Protein AF-A0A948C601-F1 (afdb_monomer_lite)

Secondary structure (DSSP, 8-state):
-EEEEEES-SS-EEEE-TTS-EEEEEEGGGTT-HHHHHHHHHHHHHHHHHHHHS-----B-SSEEEETTEEEEGGG---TTTHHHHHHHHHHHHHHHHHHHHHHHTT---S-----PPPP--

pLDDT: mean 86.9, std 7.98, range [45.19, 96.19]

Radius of gyration: 23.33 Å; chains: 1; bounding box: 53×30×59 Å

Structure (mmCIF, N/CA/C/O backbone):
data_AF-A0A948C601-F1
#
_entry.id   AF-A0A948C601-F1
#
loop_
_atom_site.group_PDB
_atom_site.id
_atom_site.type_symbol
_atom_site.label_atom_id
_atom_site.label_alt_id
_atom_site.label_comp_id
_atom_site.label_asym_id
_atom_site.label_entity_id
_atom_site.label_seq_id
_atom_site.pdbx_PDB_ins_code
_atom_site.Cartn_x
_atom_site.Cartn_y
_atom_site.Cartn_z
_atom_site.occupancy
_atom_site.B_iso_or_equiv
_atom_site.auth_seq_id
_atom_site.auth_comp_id
_atom_site.auth_asym_id
_atom_site.auth_atom_id
_atom_site.pdbx_PDB_model_num
ATOM 1 N N . MET A 1 1 ? 13.701 -12.103 -18.796 1.00 65.06 1 MET A N 1
ATOM 2 C CA . MET A 1 1 ? 13.614 -11.521 -20.155 1.00 65.06 1 MET A CA 1
ATOM 3 C C . MET A 1 1 ? 13.286 -10.041 -20.045 1.00 65.06 1 MET A C 1
ATOM 5 O O . MET A 1 1 ? 12.396 -9.692 -19.275 1.00 65.06 1 MET A O 1
ATOM 9 N N . HIS A 1 2 ? 14.009 -9.188 -20.768 1.00 72.81 2 HIS A N 1
ATOM 10 C CA . HIS A 1 2 ? 13.750 -7.750 -20.845 1.00 72.81 2 HIS A CA 1
ATOM 11 C C . HIS A 1 2 ? 13.444 -7.359 -22.294 1.00 72.81 2 HIS A C 1
ATOM 13 O O . HIS A 1 2 ? 14.001 -7.933 -23.226 1.00 72.81 2 HIS A O 1
ATOM 19 N N . THR A 1 3 ? 12.544 -6.400 -22.491 1.00 87.69 3 THR A N 1
ATOM 20 C CA . THR A 1 3 ? 12.161 -5.905 -23.819 1.00 87.69 3 THR A CA 1
ATOM 21 C C . THR A 1 3 ? 12.673 -4.483 -23.987 1.00 87.69 3 THR A C 1
ATOM 23 O O . THR A 1 3 ? 12.362 -3.617 -23.169 1.00 87.69 3 THR A O 1
ATOM 26 N N . ILE A 1 4 ? 13.448 -4.233 -25.043 1.00 87.94 4 ILE A N 1
ATOM 27 C CA . ILE A 1 4 ? 13.972 -2.901 -25.366 1.00 87.94 4 ILE A CA 1
ATOM 28 C C . ILE A 1 4 ? 13.135 -2.304 -26.495 1.00 87.94 4 ILE A C 1
ATOM 30 O O . ILE A 1 4 ? 13.000 -2.904 -27.559 1.00 87.94 4 ILE A O 1
ATOM 34 N N . ILE A 1 5 ? 12.592 -1.107 -26.275 1.00 92.00 5 ILE A N 1
ATOM 35 C CA . ILE A 1 5 ? 11.865 -0.343 -27.291 1.00 92.00 5 ILE A CA 1
ATOM 36 C C . ILE A 1 5 ? 12.556 0.999 -27.499 1.00 92.00 5 ILE A C 1
ATOM 38 O O . ILE A 1 5 ? 12.858 1.721 -26.547 1.00 92.00 5 ILE A O 1
ATOM 42 N N . TYR A 1 6 ? 12.742 1.367 -28.761 1.00 89.69 6 TYR A N 1
ATOM 43 C CA . TYR A 1 6 ? 13.242 2.682 -29.137 1.00 89.69 6 TYR A CA 1
ATOM 44 C C . TYR A 1 6 ? 12.073 3.624 -29.415 1.00 89.69 6 TYR A C 1
ATOM 46 O O . TYR A 1 6 ? 11.194 3.309 -30.216 1.00 89.69 6 TYR A O 1
ATOM 54 N N . LYS A 1 7 ? 12.047 4.786 -28.758 1.00 90.31 7 LYS A N 1
ATOM 55 C CA . LYS A 1 7 ? 10.988 5.791 -28.945 1.00 90.31 7 LYS A CA 1
ATOM 56 C C . LYS A 1 7 ? 11.566 7.191 -29.122 1.00 90.31 7 LYS A C 1
ATOM 58 O O . LYS A 1 7 ? 12.675 7.490 -28.679 1.00 90.31 7 LYS A O 1
ATOM 63 N N . ARG A 1 8 ? 10.801 8.078 -29.766 1.00 89.81 8 ARG A N 1
ATOM 64 C CA . ARG A 1 8 ? 11.103 9.519 -29.841 1.00 89.81 8 ARG A CA 1
ATOM 65 C C . ARG A 1 8 ? 10.795 10.188 -28.493 1.00 89.81 8 ARG A C 1
ATOM 67 O O . ARG A 1 8 ? 9.839 10.941 -28.376 1.00 89.81 8 ARG A O 1
ATOM 74 N N . THR A 1 9 ? 11.575 9.871 -27.462 1.00 87.69 9 THR A N 1
ATOM 75 C CA . THR A 1 9 ? 11.467 10.461 -26.117 1.00 87.69 9 THR A CA 1
ATOM 76 C C . THR A 1 9 ? 12.754 11.187 -25.747 1.00 87.69 9 THR A C 1
ATOM 78 O O . THR A 1 9 ? 13.818 10.898 -26.290 1.00 87.69 9 THR A O 1
ATOM 81 N N . ARG A 1 10 ? 12.669 12.147 -24.818 1.00 87.31 10 ARG A N 1
ATOM 82 C CA . ARG A 1 10 ? 13.844 12.883 -24.322 1.00 87.31 10 ARG A CA 1
ATOM 83 C C . ARG A 1 10 ? 14.684 12.061 -23.341 1.00 87.31 10 ARG A C 1
ATOM 85 O O . ARG A 1 10 ? 15.897 12.219 -23.300 1.00 87.31 10 ARG A O 1
ATOM 92 N N . HIS A 1 11 ? 14.040 11.181 -22.578 1.00 90.31 11 HIS A N 1
ATOM 93 C CA . HIS A 1 11 ? 14.671 10.385 -21.527 1.00 90.31 11 HIS A CA 1
ATOM 94 C C . HIS A 1 11 ? 14.428 8.894 -21.751 1.00 90.31 11 HIS A C 1
ATOM 96 O O . HIS A 1 11 ? 13.385 8.497 -22.286 1.00 90.31 11 HIS A O 1
ATOM 102 N N . GLY A 1 12 ? 15.406 8.085 -21.342 1.00 90.06 12 GLY A N 1
ATOM 103 C CA . GLY A 1 12 ? 15.255 6.641 -21.220 1.00 90.06 12 GLY A CA 1
ATOM 104 C C . GLY A 1 12 ? 14.784 6.262 -19.825 1.00 90.06 12 GLY A C 1
ATOM 105 O O . GLY A 1 12 ? 15.088 6.951 -18.853 1.00 90.06 12 GLY A O 1
ATOM 106 N N . TYR A 1 13 ? 14.020 5.183 -19.732 1.00 92.31 13 TYR A N 1
ATOM 107 C CA . TYR A 1 13 ? 13.509 4.689 -18.459 1.00 92.31 13 TYR A CA 1
ATOM 108 C C . TYR A 1 13 ? 13.265 3.184 -18.518 1.00 92.31 13 TYR A C 1
ATOM 110 O O . TYR A 1 13 ? 13.036 2.613 -19.586 1.00 92.31 13 TYR A O 1
ATOM 118 N N . ALA A 1 14 ? 13.287 2.559 -17.346 1.00 92.06 14 ALA A N 1
ATOM 119 C CA . ALA A 1 14 ? 12.923 1.167 -17.152 1.00 92.06 14 ALA A CA 1
ATOM 120 C C . ALA A 1 14 ? 11.662 1.094 -16.285 1.00 92.06 14 ALA A C 1
ATOM 122 O O . ALA A 1 14 ? 11.534 1.829 -15.305 1.00 92.06 14 ALA A O 1
ATOM 123 N N . ARG A 1 15 ? 10.723 0.218 -16.642 1.00 90.31 15 ARG A N 1
ATOM 124 C CA . ARG A 1 15 ? 9.522 -0.054 -15.844 1.00 90.31 15 ARG A CA 1
ATOM 125 C C . ARG A 1 15 ? 9.163 -1.530 -15.899 1.00 90.31 15 ARG A C 1
ATOM 127 O O . ARG A 1 15 ? 9.505 -2.215 -16.856 1.00 90.31 15 ARG A O 1
ATOM 134 N N . ILE A 1 16 ? 8.421 -1.990 -14.903 1.00 87.31 16 ILE A N 1
ATOM 135 C CA . ILE A 1 16 ? 7.898 -3.355 -14.863 1.00 87.31 16 ILE A CA 1
ATOM 136 C C . ILE A 1 16 ? 6.462 -3.330 -15.382 1.00 87.31 16 ILE A C 1
ATOM 138 O O . ILE A 1 16 ? 5.656 -2.503 -14.951 1.00 87.31 16 ILE A O 1
ATOM 142 N N . GLN A 1 17 ? 6.172 -4.178 -16.362 1.00 85.81 17 GLN A N 1
ATOM 143 C CA . GLN A 1 17 ? 4.838 -4.346 -16.928 1.00 85.81 17 GLN A CA 1
ATOM 144 C C . GLN A 1 17 ? 3.925 -5.120 -15.968 1.00 85.81 17 GLN A C 1
ATOM 146 O O . GLN A 1 17 ? 4.366 -5.696 -14.975 1.00 85.81 17 GLN A O 1
ATOM 151 N N . THR A 1 18 ? 2.623 -5.109 -16.245 1.00 76.75 18 THR A N 1
ATOM 152 C CA . THR A 1 18 ? 1.618 -5.808 -15.430 1.00 76.75 18 THR A CA 1
ATOM 153 C C . THR A 1 18 ? 1.848 -7.319 -15.373 1.00 76.75 18 THR A C 1
ATOM 155 O O . THR A 1 18 ? 1.559 -7.922 -14.343 1.00 76.75 18 THR A O 1
ATOM 158 N N . ASP A 1 19 ? 2.435 -7.899 -16.423 1.00 79.19 19 ASP A N 1
ATOM 159 C CA . ASP A 1 19 ? 2.848 -9.306 -16.519 1.00 79.19 19 ASP A CA 1
ATOM 160 C C . ASP A 1 19 ? 4.195 -9.607 -15.826 1.00 79.19 19 ASP A C 1
ATOM 162 O O . ASP A 1 19 ? 4.709 -10.720 -15.919 1.00 79.19 19 ASP A O 1
ATOM 166 N N . GLY A 1 20 ? 4.787 -8.621 -15.143 1.00 78.00 20 GLY A N 1
ATOM 167 C CA . GLY A 1 20 ? 6.045 -8.762 -14.409 1.00 78.00 20 GLY A CA 1
ATOM 168 C C . GLY A 1 20 ? 7.308 -8.641 -15.266 1.00 78.00 20 GLY A C 1
ATOM 169 O O . GLY A 1 20 ? 8.410 -8.746 -14.726 1.00 78.00 20 GLY A O 1
ATOM 170 N N . LYS A 1 21 ? 7.197 -8.389 -16.579 1.00 86.19 21 LYS A N 1
ATOM 171 C CA . LYS A 1 21 ? 8.370 -8.254 -17.457 1.00 86.19 21 LYS A CA 1
ATOM 172 C C . LYS A 1 21 ? 8.983 -6.860 -17.397 1.00 86.19 21 LYS A C 1
ATOM 174 O O . LYS A 1 21 ? 8.300 -5.849 -17.228 1.00 86.19 21 LYS A O 1
ATOM 179 N N . LEU A 1 22 ? 10.304 -6.801 -17.563 1.00 90.38 22 LEU A N 1
ATOM 180 C CA . LEU A 1 22 ? 11.051 -5.549 -17.597 1.00 90.38 22 LEU A CA 1
ATOM 181 C C . LEU A 1 22 ? 10.974 -4.918 -18.993 1.00 90.38 22 LEU A C 1
ATOM 183 O O . LEU A 1 22 ? 11.444 -5.500 -19.971 1.00 90.38 22 LEU A O 1
ATOM 187 N N . LEU A 1 23 ? 10.440 -3.701 -19.069 1.00 92.38 23 LEU A N 1
ATOM 188 C CA . LEU A 1 23 ? 10.423 -2.883 -20.275 1.00 92.38 23 LEU A CA 1
ATOM 189 C C . LEU A 1 23 ? 11.432 -1.742 -20.153 1.00 92.38 23 LEU A C 1
ATOM 191 O O . LEU A 1 23 ? 11.327 -0.904 -19.255 1.00 92.38 23 LEU A O 1
ATOM 195 N N . ILE A 1 24 ? 12.350 -1.668 -21.109 1.00 92.75 24 ILE A N 1
ATOM 196 C CA . ILE A 1 24 ? 13.359 -0.619 -21.220 1.00 92.75 24 ILE A CA 1
ATOM 197 C C . ILE A 1 24 ? 13.019 0.243 -22.433 1.00 92.75 24 ILE A C 1
ATOM 199 O O . ILE A 1 24 ? 12.939 -0.242 -23.559 1.00 92.75 24 ILE A O 1
ATOM 203 N N . THR A 1 25 ? 12.803 1.537 -22.211 1.00 93.75 25 THR A N 1
ATOM 204 C CA . THR A 1 25 ? 12.584 2.511 -23.286 1.00 93.75 25 THR A CA 1
ATOM 205 C C . THR A 1 25 ? 13.832 3.359 -23.464 1.00 93.75 25 THR A C 1
ATOM 207 O O . THR A 1 25 ? 14.283 3.995 -22.512 1.00 93.75 25 THR A O 1
ATOM 210 N N . ILE A 1 26 ? 14.367 3.392 -24.685 1.00 92.50 26 ILE A N 1
ATOM 211 C CA . ILE A 1 26 ? 15.579 4.137 -25.040 1.00 92.50 26 ILE A CA 1
ATOM 212 C C . ILE A 1 26 ? 15.229 5.217 -26.075 1.00 92.50 26 ILE A C 1
ATOM 214 O O . ILE A 1 26 ? 14.572 4.913 -27.076 1.00 92.50 26 ILE A O 1
ATOM 218 N N . PRO A 1 27 ? 15.654 6.479 -25.876 1.00 93.69 27 PRO A N 1
ATOM 219 C CA . PRO A 1 27 ? 15.565 7.510 -26.901 1.00 93.69 27 PRO A CA 1
ATOM 220 C C . PRO A 1 27 ? 16.236 7.059 -28.196 1.00 93.69 27 PRO A C 1
ATOM 222 O O . PRO A 1 27 ? 17.372 6.597 -28.166 1.00 93.69 27 PRO A O 1
ATOM 225 N N . ILE A 1 28 ? 15.591 7.261 -29.348 1.00 91.94 28 ILE A N 1
ATOM 226 C CA . ILE A 1 28 ? 16.183 6.909 -30.658 1.00 91.94 28 ILE A CA 1
ATOM 227 C C . ILE A 1 28 ? 17.578 7.529 -30.839 1.00 91.94 28 ILE A C 1
ATOM 229 O O . ILE A 1 28 ? 18.466 6.881 -31.381 1.00 91.94 28 ILE A O 1
ATOM 233 N N . LYS A 1 29 ? 17.794 8.746 -30.320 1.00 91.19 29 LYS A N 1
ATOM 234 C CA . LYS A 1 29 ? 19.091 9.443 -30.372 1.00 91.19 29 LYS A CA 1
ATOM 235 C C . LYS A 1 29 ? 20.226 8.691 -29.662 1.00 91.19 29 LYS A C 1
ATOM 237 O O . LYS A 1 29 ? 21.377 8.873 -30.023 1.00 91.19 29 LYS A O 1
ATOM 242 N N . LEU A 1 30 ? 19.900 7.853 -28.679 1.00 89.62 30 LEU A N 1
ATOM 243 C CA . LEU A 1 30 ? 20.848 7.074 -27.876 1.00 89.62 30 LEU A CA 1
ATOM 244 C C . LEU A 1 30 ? 20.851 5.588 -28.272 1.00 89.62 30 LEU A C 1
ATOM 246 O O . LEU A 1 30 ? 21.380 4.748 -27.551 1.00 89.62 30 LEU A O 1
ATOM 250 N N . LYS A 1 31 ? 20.259 5.234 -29.425 1.00 88.00 31 LYS A N 1
ATOM 251 C CA . LYS A 1 31 ? 20.161 3.844 -29.897 1.00 88.00 31 LYS A CA 1
ATOM 252 C C . LYS A 1 31 ? 21.521 3.178 -30.119 1.00 88.00 31 LYS A C 1
ATOM 254 O O . LYS A 1 31 ? 21.575 1.959 -30.050 1.00 88.00 31 LYS A O 1
ATOM 259 N N . ASN A 1 32 ? 22.586 3.928 -30.375 1.00 90.69 32 ASN A N 1
ATOM 260 C CA . ASN A 1 32 ? 23.922 3.369 -30.611 1.00 90.69 32 ASN A CA 1
ATOM 261 C C . ASN A 1 32 ? 24.876 3.598 -29.425 1.00 90.69 32 ASN A C 1
ATOM 263 O O . ASN A 1 32 ? 26.050 3.259 -29.508 1.00 90.69 32 ASN A O 1
ATOM 267 N N . ASP A 1 33 ? 24.385 4.181 -28.328 1.00 91.94 33 ASP A N 1
ATOM 268 C CA . ASP A 1 33 ? 25.179 4.391 -27.121 1.00 91.94 3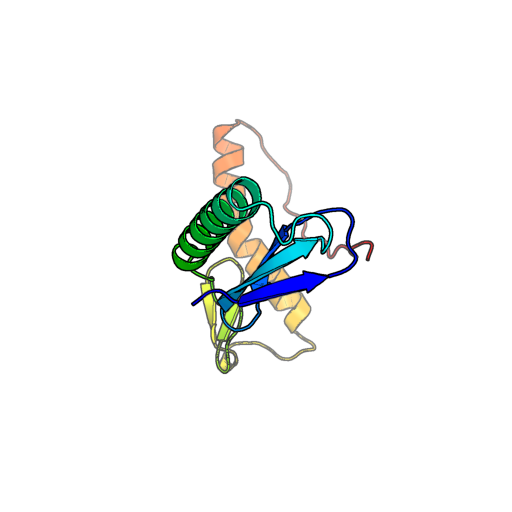3 ASP A CA 1
ATOM 269 C C . ASP A 1 33 ? 25.124 3.134 -26.241 1.00 91.94 33 ASP A C 1
ATOM 271 O O . ASP A 1 33 ? 24.206 2.939 -25.438 1.00 91.94 33 ASP A O 1
ATOM 275 N N . GLU A 1 34 ? 26.109 2.253 -26.423 1.00 91.25 34 GLU A N 1
ATOM 276 C CA . GLU A 1 34 ? 26.207 0.990 -25.682 1.00 91.25 34 GLU A CA 1
ATOM 277 C C . GLU A 1 34 ? 26.431 1.196 -24.178 1.00 91.25 34 GLU A C 1
ATOM 279 O O . GLU A 1 34 ? 25.878 0.453 -23.365 1.00 91.25 34 GLU A O 1
ATOM 284 N N . LYS A 1 35 ? 27.154 2.250 -23.773 1.00 92.38 35 LYS A N 1
ATOM 285 C CA . LYS A 1 35 ? 27.353 2.560 -22.346 1.00 92.38 35 LYS A CA 1
ATOM 286 C C . LYS A 1 35 ? 26.033 2.955 -21.690 1.00 92.38 35 LYS A C 1
ATOM 288 O O . LYS A 1 35 ? 25.714 2.481 -20.596 1.00 92.38 35 LYS A O 1
ATOM 293 N N . PHE A 1 36 ? 25.243 3.792 -22.363 1.00 90.25 36 PHE A N 1
ATOM 294 C CA . PHE A 1 36 ? 23.918 4.178 -21.887 1.00 90.25 36 PHE A CA 1
ATOM 295 C C . PHE A 1 36 ? 22.972 2.975 -21.797 1.00 90.25 36 PHE A C 1
ATOM 297 O O . PHE A 1 36 ? 22.295 2.805 -20.778 1.00 90.25 36 PHE A O 1
ATOM 304 N N . LYS A 1 37 ? 22.945 2.123 -22.833 1.00 90.44 37 LYS A N 1
ATOM 305 C CA . LYS A 1 37 ? 22.142 0.889 -22.844 1.00 90.44 37 LYS A CA 1
ATOM 306 C C . LYS A 1 37 ? 22.466 0.004 -21.654 1.00 90.44 37 LYS A C 1
ATOM 308 O O . LYS A 1 37 ? 21.554 -0.339 -20.905 1.00 90.44 37 LYS A O 1
ATOM 313 N N . GLN A 1 38 ? 23.745 -0.310 -21.461 1.00 92.19 38 GLN A N 1
ATOM 314 C CA . GLN A 1 38 ? 24.181 -1.210 -20.402 1.00 92.19 38 GLN A CA 1
ATOM 315 C C . GLN A 1 38 ? 23.816 -0.654 -19.022 1.00 92.19 38 GLN A C 1
ATOM 317 O O . GLN A 1 38 ? 23.202 -1.349 -18.215 1.00 92.19 38 GLN A O 1
ATOM 322 N N . SER A 1 39 ? 24.065 0.640 -18.788 1.00 93.00 39 SER A N 1
ATOM 323 C CA . SER A 1 39 ? 23.691 1.296 -17.529 1.00 93.00 39 SER A CA 1
ATOM 324 C C . SER A 1 39 ? 22.183 1.236 -17.255 1.00 93.00 39 SER A C 1
ATOM 326 O O . SER A 1 39 ? 21.751 1.059 -16.111 1.00 93.00 39 SER A O 1
ATOM 328 N N . LEU A 1 40 ? 21.353 1.388 -18.291 1.00 91.56 40 LEU A N 1
ATOM 329 C CA . LEU A 1 40 ? 19.900 1.338 -18.152 1.00 91.56 40 LEU A CA 1
ATOM 330 C C . LEU A 1 40 ? 19.388 -0.094 -17.933 1.00 91.56 40 LEU A C 1
ATOM 332 O O . LEU A 1 40 ? 18.456 -0.282 -17.148 1.00 91.56 40 LEU A O 1
ATOM 336 N N . ILE A 1 41 ? 20.013 -1.086 -18.574 1.00 91.44 41 ILE A N 1
ATOM 337 C CA . ILE A 1 41 ? 19.738 -2.513 -18.361 1.00 91.44 41 ILE A CA 1
ATOM 338 C C . ILE A 1 41 ? 20.052 -2.893 -16.915 1.00 91.44 41 ILE A C 1
ATOM 340 O O . ILE A 1 41 ? 19.157 -3.363 -16.219 1.00 91.44 41 ILE A O 1
ATOM 344 N N . GLU A 1 42 ? 21.246 -2.576 -16.412 1.00 93.56 42 GLU A N 1
ATOM 345 C CA . GLU A 1 42 ? 21.641 -2.874 -15.027 1.00 93.56 42 GLU A CA 1
ATOM 346 C C . GLU A 1 42 ? 20.688 -2.251 -13.996 1.00 93.56 42 GLU A C 1
ATOM 348 O O . GLU A 1 42 ? 20.296 -2.879 -13.007 1.00 93.56 42 GLU A O 1
ATOM 353 N N . LYS A 1 43 ? 20.275 -0.996 -14.218 1.00 91.88 43 LYS A N 1
ATOM 354 C CA . LYS A 1 43 ? 19.281 -0.326 -13.363 1.00 91.88 43 LYS A CA 1
ATOM 355 C C . LYS A 1 43 ? 17.921 -1.017 -13.435 1.00 91.88 43 LYS A C 1
ATOM 357 O O . LYS A 1 43 ? 17.265 -1.180 -12.404 1.00 91.88 43 LYS A O 1
ATOM 362 N N . GLY A 1 44 ? 17.506 -1.429 -14.629 1.00 91.44 44 GLY A N 1
ATOM 363 C CA . GLY A 1 44 ? 16.277 -2.182 -14.842 1.00 91.44 44 GLY A CA 1
ATOM 364 C C . GLY A 1 44 ? 16.298 -3.557 -14.168 1.00 91.44 44 GLY A C 1
ATOM 365 O O . GLY A 1 44 ? 15.313 -3.951 -13.550 1.00 91.44 44 GLY A O 1
ATOM 366 N N . GLU A 1 45 ? 17.424 -4.264 -14.197 1.00 90.88 45 GLU A N 1
ATOM 367 C CA . GLU A 1 45 ? 17.591 -5.554 -13.520 1.00 90.88 45 GLU A CA 1
ATOM 368 C C . GLU A 1 45 ? 17.564 -5.409 -11.998 1.00 90.88 45 GLU A C 1
ATOM 370 O O . GLU A 1 45 ? 16.886 -6.179 -11.314 1.00 90.88 45 GLU A O 1
ATOM 375 N N . LYS A 1 46 ? 18.203 -4.367 -11.449 1.00 90.81 46 LYS A N 1
ATOM 376 C CA . LYS A 1 46 ? 18.078 -4.023 -10.021 1.00 90.81 46 LYS A CA 1
ATOM 377 C C . LYS A 1 46 ? 16.624 -3.744 -9.633 1.00 90.81 46 LYS A C 1
ATOM 379 O O . LYS A 1 46 ? 16.189 -4.166 -8.560 1.00 90.81 46 LYS A O 1
ATOM 384 N N . LEU A 1 47 ? 15.866 -3.059 -10.494 1.00 87.50 47 LEU A N 1
ATOM 385 C CA . LEU A 1 47 ? 14.434 -2.822 -10.296 1.00 87.50 47 LEU A CA 1
ATOM 386 C C . LEU A 1 47 ? 13.643 -4.139 -10.308 1.00 87.50 47 LEU A C 1
ATOM 388 O O . LEU A 1 47 ? 12.821 -4.353 -9.417 1.00 87.50 47 LEU A O 1
ATOM 392 N N . LEU A 1 48 ? 13.921 -5.032 -11.262 1.00 88.19 48 LEU A N 1
ATOM 393 C CA . LEU A 1 48 ? 13.276 -6.344 -11.364 1.00 88.19 48 LEU A CA 1
ATOM 394 C C . LEU A 1 48 ? 13.559 -7.210 -10.131 1.00 88.19 48 LEU A C 1
ATOM 396 O O . LEU A 1 48 ? 12.630 -7.776 -9.560 1.00 88.19 48 LEU A O 1
ATOM 400 N N . LYS A 1 49 ? 14.810 -7.243 -9.658 1.00 86.62 49 LYS A N 1
ATOM 401 C CA . LYS A 1 49 ? 15.196 -7.962 -8.436 1.00 86.62 49 LYS A CA 1
ATOM 402 C C . LYS A 1 49 ? 14.432 -7.438 -7.218 1.00 86.62 49 LYS A C 1
ATOM 404 O O . LYS A 1 49 ? 13.808 -8.224 -6.509 1.00 86.62 49 LYS A O 1
ATOM 409 N N . LYS A 1 50 ? 14.387 -6.114 -7.022 1.00 84.12 50 LYS A N 1
ATOM 410 C CA . LYS A 1 50 ? 13.604 -5.494 -5.934 1.00 84.12 50 LYS A CA 1
ATOM 411 C C . LYS A 1 50 ? 12.117 -5.823 -6.024 1.00 84.12 50 LYS A C 1
ATOM 413 O O . LYS A 1 50 ? 11.480 -6.060 -5.007 1.00 84.12 50 LYS A O 1
ATOM 418 N N . TYR A 1 51 ? 11.563 -5.830 -7.229 1.00 81.06 51 TYR A N 1
ATOM 419 C CA . TYR A 1 51 ? 10.161 -6.159 -7.446 1.00 81.06 51 TYR A CA 1
ATOM 420 C C . TYR A 1 51 ? 9.857 -7.631 -7.167 1.00 81.06 51 TYR A C 1
ATOM 422 O O . TYR A 1 51 ? 8.849 -7.915 -6.536 1.00 81.06 51 TYR A O 1
ATOM 430 N N . SER A 1 52 ? 10.746 -8.548 -7.563 1.00 77.69 52 SER A N 1
ATOM 431 C CA . SER A 1 52 ? 10.606 -9.983 -7.275 1.00 77.69 52 SER A CA 1
ATOM 4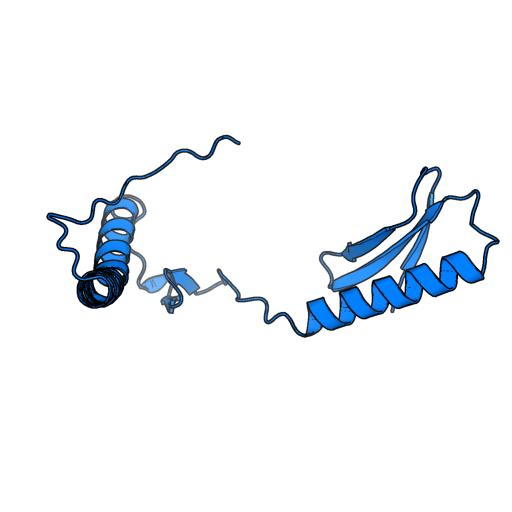32 C C . SER A 1 52 ? 10.703 -10.308 -5.782 1.00 77.69 52 SER A C 1
ATOM 434 O O . SER A 1 52 ? 10.042 -11.222 -5.311 1.00 77.69 52 SER A O 1
ATOM 436 N N . GLN A 1 53 ? 11.486 -9.530 -5.027 1.00 74.56 53 GLN A N 1
ATOM 437 C CA . GLN A 1 53 ? 11.604 -9.652 -3.570 1.00 74.56 53 GLN A CA 1
ATOM 438 C C . GLN A 1 53 ? 10.453 -8.981 -2.820 1.00 74.56 53 GLN A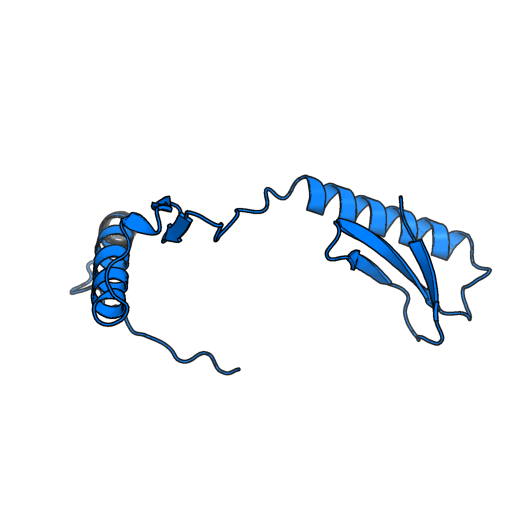 C 1
ATOM 440 O O . GLN A 1 53 ? 10.235 -9.248 -1.640 1.00 74.56 53 GLN A O 1
ATOM 445 N N . LYS A 1 54 ? 9.722 -8.076 -3.478 1.00 71.62 54 LYS A N 1
ATOM 446 C CA . LYS A 1 54 ? 8.563 -7.435 -2.877 1.00 71.62 54 LYS A CA 1
ATOM 447 C C . LYS A 1 54 ? 7.442 -8.466 -2.871 1.00 71.62 54 LYS A C 1
ATOM 449 O O . LYS A 1 54 ? 6.763 -8.628 -3.881 1.00 71.62 54 LYS A O 1
ATOM 454 N N . ASN A 1 55 ? 7.248 -9.138 -1.734 1.00 59.44 55 ASN A N 1
ATOM 455 C CA . ASN A 1 55 ? 6.034 -9.901 -1.458 1.00 59.44 55 ASN A CA 1
ATOM 456 C C . ASN A 1 55 ? 4.850 -8.984 -1.775 1.00 59.44 55 ASN A C 1
ATOM 458 O O . ASN A 1 55 ? 4.564 -8.035 -1.040 1.00 59.44 55 ASN A O 1
ATOM 462 N N . ARG A 1 56 ? 4.216 -9.191 -2.934 1.00 67.19 56 ARG A N 1
ATOM 463 C CA . ARG A 1 56 ? 2.972 -8.511 -3.272 1.00 67.19 56 ARG A CA 1
ATOM 464 C C . ARG A 1 56 ? 1.960 -9.056 -2.289 1.00 67.19 56 ARG A C 1
ATOM 466 O O . ARG A 1 56 ? 1.439 -10.146 -2.491 1.00 67.19 56 ARG A O 1
ATOM 473 N N . ILE A 1 57 ? 1.737 -8.311 -1.213 1.00 68.88 57 ILE A N 1
ATOM 474 C CA . ILE A 1 57 ? 0.646 -8.584 -0.295 1.00 68.88 57 ILE A CA 1
ATOM 475 C C . ILE A 1 57 ? -0.616 -8.535 -1.153 1.00 68.88 57 ILE A C 1
ATOM 477 O O . ILE A 1 57 ? -0.986 -7.474 -1.664 1.00 68.88 57 ILE A O 1
ATOM 481 N N . GLN A 1 58 ? -1.198 -9.704 -1.416 1.00 70.62 58 GLN A N 1
ATOM 482 C CA . GLN A 1 58 ? -2.453 -9.789 -2.139 1.00 70.62 58 GLN A CA 1
ATOM 483 C C . GLN A 1 58 ? -3.506 -9.178 -1.227 1.00 70.62 58 GLN A C 1
ATOM 485 O O . GLN A 1 58 ? -3.812 -9.717 -0.170 1.00 70.62 58 GLN A O 1
ATOM 490 N N . THR A 1 59 ? -4.004 -8.005 -1.603 1.00 77.88 59 THR A N 1
ATOM 491 C CA . THR A 1 59 ? -4.977 -7.275 -0.786 1.00 77.88 59 THR A CA 1
ATOM 492 C C . THR A 1 59 ? -6.407 -7.756 -1.024 1.00 77.88 59 THR A C 1
ATOM 494 O O . THR A 1 59 ? -7.314 -7.384 -0.289 1.00 77.88 59 THR A O 1
ATOM 497 N N . HIS A 1 60 ? -6.618 -8.558 -2.066 1.00 78.38 60 HIS A N 1
ATOM 498 C CA . HIS A 1 60 ? -7.895 -9.141 -2.446 1.00 78.38 60 HIS A CA 1
ATOM 499 C C . HIS A 1 60 ? -7.654 -10.349 -3.356 1.00 78.38 60 HIS A C 1
ATOM 501 O O . HIS A 1 60 ? -6.729 -10.339 -4.172 1.00 78.38 60 HIS A O 1
ATOM 507 N N . GLY A 1 61 ? -8.504 -11.363 -3.230 1.00 81.12 61 GLY A N 1
ATOM 508 C CA . GLY A 1 61 ? -8.540 -12.544 -4.091 1.00 81.12 61 GLY A CA 1
ATOM 509 C C . GLY A 1 61 ? -9.965 -12.869 -4.538 1.00 81.12 61 GLY A C 1
ATOM 510 O O . GLY A 1 61 ? -10.888 -12.067 -4.346 1.00 81.12 61 GLY A O 1
ATOM 511 N N . SER A 1 62 ? -10.163 -14.048 -5.131 1.00 80.94 62 SER A N 1
ATOM 512 C CA . SER A 1 62 ? -11.503 -14.595 -5.400 1.00 80.94 62 SER A CA 1
ATOM 513 C C . SER A 1 62 ? -12.305 -14.715 -4.107 1.00 80.94 62 SER A C 1
ATOM 515 O O . SER A 1 62 ? -13.436 -14.232 -4.065 1.00 80.94 62 SER A O 1
ATOM 517 N N . ASP A 1 63 ? -11.667 -15.200 -3.041 1.00 89.81 63 ASP A N 1
ATOM 518 C CA . ASP A 1 63 ? -12.366 -15.695 -1.847 1.00 89.81 63 ASP A CA 1
ATOM 519 C C . ASP A 1 63 ? -12.085 -14.889 -0.579 1.00 89.81 63 ASP A C 1
ATOM 521 O O . ASP A 1 63 ? -12.751 -15.077 0.432 1.00 89.81 63 ASP A O 1
ATOM 525 N N . PHE A 1 64 ? -11.143 -13.946 -0.629 1.00 90.75 64 PHE A N 1
ATOM 526 C CA . PHE A 1 64 ? -10.761 -13.142 0.528 1.00 90.75 64 PHE A CA 1
ATOM 527 C C . PHE A 1 64 ? -10.560 -11.669 0.171 1.00 90.75 64 PHE A C 1
ATOM 529 O O . PHE A 1 64 ? -10.359 -11.288 -0.990 1.00 90.75 64 PHE A O 1
ATOM 536 N N . VAL A 1 65 ? -10.579 -10.837 1.202 1.00 90.19 65 VAL A N 1
ATOM 537 C CA . VAL A 1 65 ? -10.120 -9.451 1.184 1.00 90.19 65 VAL A CA 1
ATOM 538 C C . VAL A 1 65 ? -9.187 -9.240 2.366 1.00 90.19 65 VAL A C 1
ATOM 540 O O . VAL A 1 65 ? -9.362 -9.844 3.416 1.00 90.19 65 VAL A O 1
ATOM 543 N N . MET A 1 66 ? -8.175 -8.399 2.206 1.00 86.31 66 MET A N 1
ATOM 544 C CA . MET A 1 66 ? -7.312 -8.041 3.318 1.00 86.31 66 MET A CA 1
ATOM 545 C C . MET A 1 66 ? -7.889 -6.833 4.059 1.00 86.31 66 MET A C 1
ATOM 547 O O . MET A 1 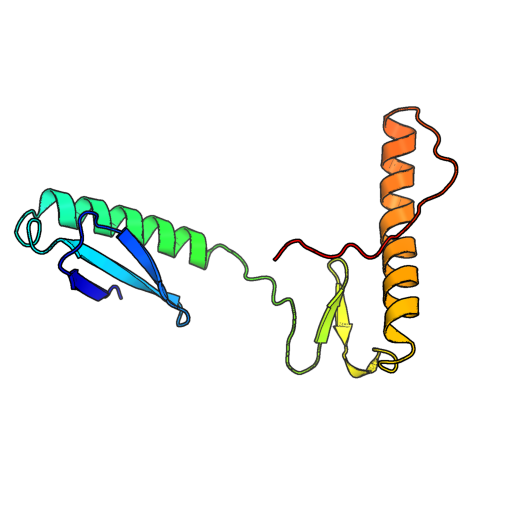66 ? -7.996 -5.749 3.479 1.00 86.31 66 MET A O 1
ATOM 551 N N . LEU A 1 67 ? -8.219 -7.008 5.337 1.00 86.69 67 LEU A N 1
ATOM 552 C CA . LEU A 1 67 ? -8.663 -5.947 6.241 1.00 86.69 67 LEU A CA 1
ATOM 553 C C . LEU A 1 67 ? -7.641 -5.803 7.367 1.00 86.69 67 LEU A C 1
ATOM 555 O O . LEU A 1 67 ? -7.315 -6.766 8.042 1.00 86.69 67 LEU A O 1
ATOM 559 N N . PHE A 1 68 ? -7.086 -4.599 7.522 1.00 82.81 68 PHE A N 1
ATOM 560 C CA . PHE A 1 68 ? -6.156 -4.239 8.607 1.00 82.81 68 PHE A CA 1
ATOM 561 C C . PHE A 1 68 ? -4.951 -5.183 8.808 1.00 82.81 68 PHE A C 1
ATOM 563 O O . PHE A 1 68 ? -4.379 -5.233 9.884 1.00 82.81 68 PHE A O 1
ATOM 570 N N . GLY A 1 69 ? -4.508 -5.871 7.749 1.00 78.44 69 GLY A N 1
ATOM 571 C CA . GLY A 1 69 ? -3.366 -6.795 7.794 1.00 78.44 69 GLY A CA 1
ATOM 572 C C . GLY A 1 69 ? -3.750 -8.272 7.894 1.00 78.44 69 GLY A C 1
ATOM 573 O O . GLY A 1 69 ? -2.876 -9.123 7.755 1.00 78.44 69 GLY A O 1
ATOM 574 N N . GLU A 1 70 ? -5.039 -8.576 8.033 1.00 83.75 70 GLU A N 1
ATOM 575 C CA . GLU A 1 70 ? -5.575 -9.934 8.109 1.00 83.75 70 GLU A CA 1
ATOM 576 C C . GLU A 1 70 ? -6.360 -10.291 6.845 1.00 83.75 70 GLU A C 1
ATOM 578 O O . GLU A 1 70 ? -6.985 -9.434 6.215 1.00 83.75 70 GLU A O 1
ATOM 583 N N . GLN A 1 71 ? -6.311 -11.563 6.441 1.00 88.81 71 GLN A N 1
ATOM 584 C CA . GLN A 1 71 ? -7.120 -12.075 5.336 1.00 88.81 71 GLN A CA 1
ATOM 585 C C . GLN A 1 71 ? -8.489 -12.491 5.865 1.00 88.81 71 GLN A C 1
ATOM 587 O O . GLN A 1 71 ? -8.597 -13.459 6.609 1.00 88.81 71 GLN A O 1
ATOM 592 N N . VAL A 1 72 ? -9.523 -11.775 5.437 1.00 88.50 72 VAL A N 1
ATOM 593 C CA . VAL A 1 72 ? -10.915 -12.029 5.806 1.00 88.50 72 VAL A CA 1
ATOM 594 C C . VAL A 1 72 ? -11.627 -12.704 4.632 1.00 88.50 72 VAL A C 1
ATOM 596 O O . VAL A 1 72 ? -11.650 -12.140 3.527 1.00 88.50 72 VAL A O 1
ATOM 599 N N . PRO A 1 73 ? -12.202 -13.904 4.822 1.00 91.75 73 PRO A N 1
ATOM 600 C CA . PRO A 1 73 ? -13.018 -14.561 3.811 1.00 91.75 73 PRO A CA 1
ATOM 601 C C . PRO A 1 73 ? -14.207 -13.694 3.397 1.00 91.75 73 PRO A C 1
ATOM 603 O O . PRO A 1 73 ? -14.897 -13.101 4.223 1.00 91.75 73 PRO A O 1
ATOM 606 N N . LYS A 1 74 ? -14.516 -13.653 2.099 1.00 89.31 74 LYS A N 1
ATOM 607 C CA . LYS A 1 74 ? -15.672 -12.895 1.594 1.00 89.31 74 LYS A CA 1
ATOM 608 C C . LYS A 1 74 ? -17.005 -13.424 2.114 1.00 89.31 74 LYS A C 1
ATOM 610 O O . LYS A 1 74 ? -17.963 -12.663 2.159 1.00 89.31 74 LYS A O 1
ATOM 615 N N . SER A 1 75 ? -17.064 -14.698 2.497 1.00 89.19 75 SER A N 1
ATOM 616 C CA . SER A 1 75 ? -18.231 -15.315 3.134 1.00 89.19 75 SER A CA 1
ATOM 617 C C . SER A 1 75 ? -18.543 -14.739 4.515 1.00 89.19 75 SER A C 1
ATOM 619 O O . SER A 1 75 ? -19.687 -14.801 4.944 1.00 89.19 75 SER A O 1
ATOM 621 N N . GLU A 1 76 ? -17.542 -14.186 5.199 1.00 87.88 76 GLU A N 1
ATOM 622 C CA . GLU A 1 76 ? -17.686 -13.572 6.525 1.00 87.88 76 GLU A CA 1
ATOM 623 C C . GLU A 1 76 ? -17.987 -12.073 6.436 1.00 87.88 76 GLU A C 1
ATOM 625 O O . GLU A 1 76 ? -18.284 -11.427 7.440 1.00 87.88 76 GLU A O 1
ATOM 630 N N . LEU A 1 77 ? -17.927 -11.502 5.228 1.00 88.88 77 LEU A N 1
ATOM 631 C CA . LEU A 1 77 ? -18.231 -10.098 5.028 1.00 88.88 77 LEU A CA 1
ATOM 632 C C . LEU A 1 77 ? -19.742 -9.858 5.125 1.00 88.88 77 LEU A C 1
ATOM 634 O O . LEU A 1 77 ? -20.532 -10.574 4.502 1.00 88.88 77 LEU A O 1
ATOM 638 N N . PRO A 1 78 ? -20.160 -8.803 5.838 1.00 90.69 78 PRO A N 1
ATOM 639 C CA . PRO A 1 78 ? -21.567 -8.469 5.964 1.00 90.69 78 PRO A CA 1
ATOM 640 C C . PRO A 1 78 ? -22.124 -7.886 4.662 1.00 90.69 78 PRO A C 1
ATOM 642 O O . PRO A 1 78 ? -21.411 -7.609 3.690 1.00 90.69 78 PRO A O 1
ATOM 645 N N . SER A 1 79 ? -23.433 -7.635 4.651 1.00 90.81 79 SER A N 1
ATOM 646 C CA . SER A 1 79 ? -24.092 -6.998 3.514 1.00 90.81 79 SER A CA 1
ATOM 647 C C . SER A 1 79 ? -23.517 -5.599 3.227 1.00 90.81 79 SER A C 1
ATOM 649 O O . SER A 1 79 ? -23.011 -4.907 4.112 1.00 90.81 79 SER A O 1
ATOM 651 N N . ILE A 1 80 ? -23.654 -5.111 1.986 1.00 88.00 80 ILE A N 1
ATOM 652 C CA . ILE A 1 80 ? -23.172 -3.771 1.582 1.00 88.00 80 ILE A CA 1
ATOM 653 C C . ILE A 1 80 ? -23.732 -2.657 2.487 1.00 88.00 80 ILE A C 1
ATOM 655 O O . ILE A 1 80 ? -23.054 -1.657 2.732 1.00 88.00 80 ILE A O 1
ATOM 659 N N . LYS A 1 81 ? -24.962 -2.825 2.996 1.00 88.00 81 LYS A N 1
ATOM 660 C CA . LYS A 1 81 ? -25.613 -1.857 3.890 1.00 88.00 81 LYS A CA 1
ATOM 661 C C . LYS A 1 81 ? -24.902 -1.762 5.245 1.00 88.00 81 LYS A C 1
ATOM 663 O O . LYS A 1 81 ? -24.748 -0.662 5.769 1.00 88.00 81 LYS A O 1
ATOM 668 N N . GLU A 1 82 ? -24.438 -2.889 5.773 1.00 91.06 82 GLU A N 1
ATOM 669 C CA . GLU A 1 82 ? -23.788 -3.009 7.088 1.00 91.06 82 GLU A CA 1
ATOM 670 C C . GLU A 1 82 ? -22.270 -2.818 7.017 1.00 91.06 82 GLU A C 1
ATOM 672 O O . GLU A 1 82 ? -21.645 -2.432 8.004 1.00 91.06 82 GLU A O 1
ATOM 677 N N . MET A 1 83 ? -21.688 -2.990 5.827 1.00 88.00 83 MET A N 1
ATOM 678 C CA . MET A 1 83 ? -20.251 -2.895 5.557 1.00 88.00 83 MET A CA 1
ATOM 679 C C . MET A 1 83 ? -19.598 -1.645 6.151 1.00 88.00 83 MET A C 1
ATOM 681 O O . MET A 1 83 ? -18.477 -1.686 6.645 1.00 88.00 83 MET A O 1
ATOM 685 N N . LYS A 1 84 ? -20.296 -0.504 6.116 1.00 87.75 84 LYS A N 1
ATOM 686 C CA . LYS A 1 84 ? -19.772 0.754 6.661 1.00 87.75 84 LYS A CA 1
ATOM 687 C C . LYS A 1 84 ? -19.564 0.688 8.177 1.00 87.75 84 LYS A C 1
ATOM 689 O O . LYS A 1 84 ? -18.577 1.244 8.657 1.00 87.75 84 LYS A O 1
ATOM 694 N N . ASN A 1 85 ? -20.507 0.094 8.905 1.00 90.12 85 ASN A N 1
ATOM 695 C CA . ASN A 1 85 ? -20.435 -0.011 10.361 1.00 90.12 85 ASN A CA 1
ATOM 696 C C . ASN A 1 85 ? -19.394 -1.055 10.745 1.00 90.12 85 ASN A C 1
ATOM 698 O O . ASN A 1 85 ? -18.478 -0.718 11.485 1.00 90.12 85 ASN A O 1
ATOM 702 N N . TYR A 1 86 ? -19.443 -2.221 10.098 1.00 90.38 86 TYR A N 1
ATOM 703 C CA . TYR A 1 86 ? -18.454 -3.284 10.254 1.00 90.38 86 TYR A CA 1
ATOM 704 C C . TYR A 1 86 ? -17.019 -2.772 10.084 1.00 90.38 86 TYR A C 1
ATOM 706 O O . TYR A 1 86 ? -16.227 -2.836 11.012 1.00 90.38 86 TYR A O 1
ATOM 714 N N . LEU A 1 87 ? -16.698 -2.119 8.959 1.00 89.62 87 LEU A N 1
ATOM 715 C CA . LEU A 1 87 ? -15.349 -1.581 8.732 1.00 89.62 87 LEU A CA 1
ATOM 716 C C . LEU A 1 87 ? -14.919 -0.552 9.787 1.00 89.62 87 LEU A C 1
ATOM 718 O O . LEU A 1 87 ? -13.725 -0.395 10.040 1.00 89.62 87 LEU A O 1
ATOM 722 N N . LYS A 1 88 ? -15.867 0.197 10.358 1.00 90.62 88 LYS A N 1
ATOM 723 C CA . LYS A 1 88 ? -15.576 1.193 11.391 1.00 90.62 88 LYS A CA 1
ATOM 724 C C . LYS A 1 88 ? -15.304 0.524 12.737 1.00 90.62 88 LYS A C 1
ATOM 726 O O . LYS A 1 88 ? -14.389 0.960 13.424 1.00 90.62 88 LYS A O 1
ATOM 731 N N . GLU A 1 89 ? -16.082 -0.491 13.091 1.00 90.06 89 GLU A N 1
ATOM 732 C CA . GLU A 1 89 ? -15.920 -1.286 14.313 1.00 90.06 89 GLU A CA 1
ATOM 733 C C . GLU A 1 89 ? -14.618 -2.082 14.263 1.00 90.06 89 GLU A C 1
ATOM 735 O O . GLU A 1 89 ? -13.756 -1.875 15.111 1.00 90.06 89 GLU A O 1
ATOM 740 N N . THR A 1 90 ? -14.387 -2.843 13.191 1.00 89.81 90 THR A N 1
ATOM 741 C CA . THR A 1 90 ? -13.154 -3.620 13.012 1.00 89.81 90 THR A CA 1
ATOM 742 C C . THR A 1 90 ? -11.904 -2.730 13.030 1.00 89.81 90 THR A C 1
ATOM 744 O O . THR A 1 90 ? -10.904 -3.073 13.654 1.00 89.81 90 THR A O 1
ATOM 747 N N . LEU A 1 91 ? -11.941 -1.545 12.399 1.00 90.12 91 LEU A N 1
ATOM 748 C CA . LEU A 1 91 ? -10.813 -0.604 12.468 1.00 90.12 91 LEU A CA 1
ATOM 749 C C . LEU A 1 91 ? -10.596 -0.062 13.886 1.00 90.12 91 LEU A C 1
ATOM 751 O O . LEU A 1 91 ? -9.459 0.201 14.270 1.00 90.12 91 LEU A O 1
ATOM 755 N N . TYR A 1 92 ? -11.672 0.162 14.638 1.00 91.75 92 TYR A N 1
ATOM 756 C CA . TYR A 1 92 ? -11.583 0.654 16.008 1.00 91.75 92 TYR A CA 1
ATOM 757 C C . TYR A 1 92 ? -10.927 -0.389 16.912 1.00 91.75 92 TYR A C 1
ATOM 759 O O . TYR A 1 92 ? -9.955 -0.069 17.593 1.00 91.75 92 TYR A O 1
ATOM 767 N N . GLU A 1 93 ? -11.405 -1.631 16.844 1.00 90.69 93 GLU A N 1
ATOM 768 C CA . GLU A 1 93 ? -10.874 -2.772 17.593 1.00 90.69 93 GLU A CA 1
ATOM 769 C C . GLU A 1 93 ? -9.401 -3.032 17.272 1.00 90.69 93 GLU A C 1
ATOM 771 O O . GLU A 1 93 ? -8.603 -3.250 18.179 1.00 90.69 93 GLU A O 1
ATOM 776 N N . TYR A 1 94 ? -9.018 -2.923 15.997 1.00 89.81 94 TYR A N 1
ATOM 777 C CA . TYR A 1 94 ? -7.623 -3.046 15.580 1.00 89.81 94 TYR A CA 1
ATOM 778 C C . TYR A 1 94 ? -6.747 -1.889 16.093 1.00 89.81 94 TYR A C 1
ATOM 780 O O . TYR A 1 94 ? -5.628 -2.095 16.563 1.00 89.81 94 TYR A O 1
ATOM 788 N N . ALA A 1 95 ? -7.223 -0.644 15.982 1.00 90.88 95 ALA A N 1
ATOM 789 C CA . ALA A 1 95 ? -6.409 0.539 16.259 1.00 90.88 95 ALA A CA 1
ATOM 790 C C . ALA A 1 95 ? -6.270 0.856 17.753 1.00 90.88 95 ALA A C 1
ATOM 792 O O . ALA A 1 95 ? -5.237 1.392 18.154 1.00 90.88 95 ALA A O 1
ATOM 793 N N . GLN A 1 96 ? -7.290 0.564 18.565 1.00 92.31 96 GLN A N 1
ATOM 794 C CA . GLN A 1 96 ? -7.309 0.910 19.985 1.00 92.31 96 GLN A CA 1
ATOM 795 C C . GLN A 1 96 ? -6.106 0.360 20.771 1.00 92.31 96 GLN A C 1
ATOM 797 O O . GLN A 1 96 ? -5.375 1.181 21.324 1.00 92.31 96 GLN A O 1
ATOM 802 N N . PRO A 1 97 ? -5.825 -0.959 20.797 1.00 93.38 97 PRO A N 1
ATOM 803 C CA . PRO A 1 97 ? -4.726 -1.491 21.604 1.00 93.38 97 PRO A CA 1
ATOM 804 C C . PRO A 1 97 ? -3.360 -0.944 21.166 1.00 93.38 97 PRO A C 1
ATOM 806 O O . PRO A 1 97 ? -2.510 -0.658 22.006 1.00 93.38 97 PRO A O 1
ATOM 809 N N . LEU A 1 98 ? -3.164 -0.726 19.859 1.00 91.75 98 LEU A N 1
ATOM 810 C CA . LEU A 1 98 ? -1.943 -0.118 19.326 1.00 91.75 98 LEU A CA 1
ATOM 811 C C . LEU A 1 98 ? -1.774 1.319 19.831 1.00 91.75 98 LEU A C 1
ATOM 813 O O . LEU A 1 98 ? -0.698 1.708 20.281 1.00 91.75 98 LEU A O 1
ATOM 817 N N . LEU A 1 99 ? -2.832 2.127 19.749 1.00 92.75 99 LEU A N 1
ATOM 818 C CA . LEU A 1 99 ? -2.789 3.519 20.189 1.00 92.75 99 LEU A CA 1
ATOM 819 C C . LEU A 1 99 ? -2.665 3.639 21.710 1.00 92.75 99 LEU A C 1
ATOM 821 O O . LEU A 1 99 ? -1.945 4.525 22.164 1.00 92.75 99 LEU A O 1
ATOM 825 N N . ASP A 1 100 ? -3.293 2.744 22.476 1.00 93.81 100 ASP A N 1
ATOM 826 C CA . ASP A 1 100 ? -3.132 2.641 23.931 1.00 93.81 100 ASP A CA 1
ATOM 827 C C . ASP A 1 100 ? -1.669 2.383 24.311 1.00 93.81 100 ASP A C 1
ATOM 829 O O . ASP A 1 100 ? -1.109 3.095 25.149 1.00 93.81 100 ASP A O 1
ATOM 833 N N . GLU A 1 101 ? -1.016 1.427 23.645 1.00 95.50 101 GLU A N 1
ATOM 834 C CA . GLU A 1 101 ? 0.399 1.119 23.865 1.00 95.50 101 GLU A CA 1
ATOM 835 C C . GLU A 1 101 ? 1.293 2.342 23.597 1.00 95.50 101 GLU A C 1
ATOM 837 O O . GLU A 1 101 ? 2.164 2.685 24.403 1.00 95.50 101 GLU A O 1
ATOM 842 N N . TYR A 1 102 ? 1.082 3.035 22.475 1.00 94.19 102 TYR A N 1
ATOM 843 C CA . TYR A 1 102 ? 1.868 4.225 22.146 1.00 94.19 102 TYR A CA 1
ATOM 844 C C . TYR A 1 102 ? 1.596 5.389 23.097 1.00 94.19 102 TYR A C 1
ATOM 846 O O . TYR A 1 102 ? 2.543 6.069 23.490 1.00 94.19 102 TYR A O 1
ATOM 854 N N . ALA A 1 103 ? 0.339 5.607 23.480 1.00 94.38 103 ALA A N 1
ATOM 855 C CA . ALA A 1 103 ? -0.064 6.653 24.414 1.00 94.38 103 ALA A CA 1
ATOM 856 C C . ALA A 1 103 ? 0.629 6.478 25.774 1.00 94.38 103 ALA A C 1
ATOM 858 O O . ALA A 1 103 ? 1.225 7.429 26.286 1.00 94.38 103 ALA A O 1
ATOM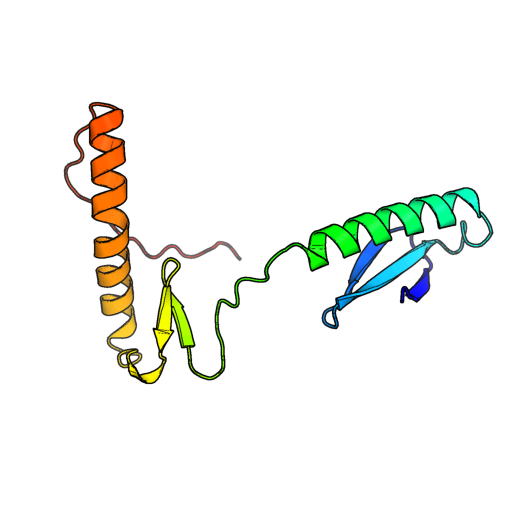 859 N N . GLN A 1 104 ? 0.671 5.245 26.292 1.00 94.44 104 GLN A N 1
ATOM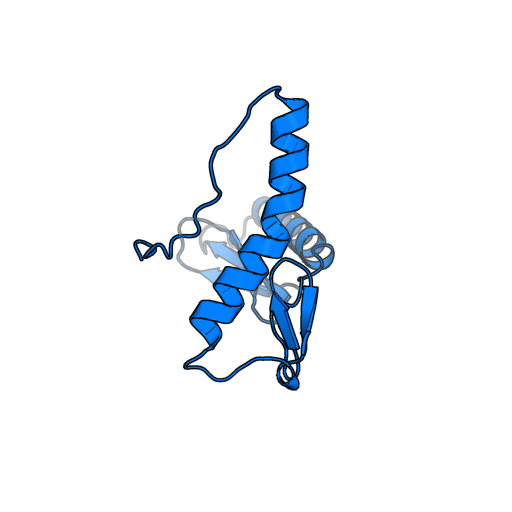 860 C CA . GLN A 1 104 ? 1.416 4.910 27.507 1.00 94.44 104 GLN A CA 1
ATOM 861 C C . GLN A 1 104 ? 2.913 5.208 27.368 1.00 94.44 104 GLN A C 1
ATOM 863 O O . GLN A 1 104 ? 3.494 5.850 28.242 1.00 94.44 104 GLN A O 1
ATOM 868 N N . LYS A 1 105 ? 3.538 4.805 26.252 1.00 95.75 105 LYS A N 1
ATOM 869 C CA . LYS A 1 105 ? 4.977 5.026 26.011 1.00 95.75 105 LYS A CA 1
ATOM 870 C C . LYS A 1 105 ? 5.374 6.500 25.992 1.00 95.75 105 LYS A C 1
ATOM 872 O O . LYS A 1 105 ? 6.485 6.826 26.400 1.00 95.75 105 LYS A O 1
ATOM 877 N N . ILE A 1 106 ? 4.497 7.378 25.509 1.00 96.19 106 ILE A N 1
ATOM 878 C CA . ILE A 1 106 ? 4.762 8.823 25.433 1.00 96.19 106 ILE A CA 1
ATOM 879 C C . ILE A 1 106 ? 4.180 9.605 26.621 1.00 96.19 106 ILE A C 1
ATOM 881 O O . ILE A 1 106 ? 4.255 10.831 26.627 1.00 96.19 106 ILE A O 1
ATOM 885 N N . GLY A 1 107 ? 3.589 8.919 27.608 1.00 93.94 107 GLY A N 1
ATOM 886 C CA . GLY A 1 107 ? 2.963 9.550 28.772 1.00 93.94 107 GLY A CA 1
ATOM 887 C C . GLY A 1 107 ? 1.767 10.443 28.421 1.00 93.94 107 GLY A C 1
ATOM 888 O O . GLY A 1 107 ? 1.513 11.427 29.111 1.00 93.94 107 GLY A O 1
ATOM 889 N N . TYR A 1 108 ? 1.056 10.138 27.334 1.00 92.56 108 TYR A N 1
ATOM 890 C CA . TYR A 1 108 ? -0.090 10.910 26.859 1.00 92.56 108 TYR A CA 1
ATOM 891 C C . TYR A 1 108 ? -1.391 10.157 27.123 1.00 92.56 108 TYR A C 1
ATOM 893 O O . TYR A 1 108 ? -1.463 8.947 26.934 1.00 92.56 108 TYR A O 1
ATOM 901 N N . THR A 1 109 ? -2.446 10.873 27.504 1.00 90.00 109 THR A N 1
ATOM 902 C CA . THR A 1 109 ? -3.797 10.319 27.622 1.00 90.00 109 THR A CA 1
ATOM 903 C C . THR A 1 109 ? -4.707 10.972 26.593 1.00 90.00 109 THR A C 1
ATOM 905 O O . THR A 1 109 ? -4.741 12.194 26.441 1.00 90.00 109 THR A O 1
ATOM 908 N N . TYR A 1 110 ? -5.445 10.150 25.852 1.00 89.31 110 TYR A N 1
ATOM 909 C CA . TYR A 1 110 ? -6.428 10.614 24.881 1.00 89.31 110 TYR A CA 1
ATOM 910 C C . TYR A 1 110 ? -7.841 10.254 25.348 1.00 89.31 110 TYR A C 1
ATOM 912 O O . TYR A 1 110 ? -8.062 9.211 25.952 1.00 89.31 110 TYR A O 1
ATOM 920 N N . ASN A 1 111 ? -8.818 11.116 25.049 1.00 86.75 111 ASN A N 1
ATOM 921 C CA . ASN A 1 111 ? -10.193 10.923 25.529 1.00 86.75 111 ASN A CA 1
ATOM 922 C C . ASN A 1 111 ? -10.970 9.872 24.724 1.00 86.75 111 ASN A C 1
ATOM 924 O O . ASN A 1 111 ? -11.757 9.118 25.285 1.00 86.75 111 ASN A O 1
ATOM 928 N N . LYS A 1 112 ? -10.821 9.873 23.392 1.00 87.81 112 LYS A N 1
ATOM 929 C CA . LYS A 1 112 ? -11.492 8.919 22.496 1.00 87.81 112 LYS A CA 1
ATOM 930 C C . LYS A 1 112 ? -10.807 8.829 21.138 1.00 87.81 112 LYS A C 1
ATOM 932 O O . LYS A 1 112 ? -10.336 9.839 20.611 1.00 87.81 112 LYS A O 1
ATOM 937 N N . ILE A 1 113 ? -10.864 7.651 20.523 1.00 87.81 113 ILE A N 1
ATOM 938 C CA . ILE A 1 113 ? -10.506 7.460 19.115 1.00 87.81 113 ILE A CA 1
ATOM 939 C C . ILE A 1 113 ? -11.725 7.788 18.252 1.00 87.81 113 ILE A C 1
ATOM 941 O O . ILE A 1 113 ? -12.847 7.363 18.526 1.00 87.81 113 ILE A O 1
ATOM 945 N N . THR A 1 114 ? -11.517 8.562 17.187 1.00 87.94 114 THR A N 1
ATOM 946 C CA . THR A 1 114 ? -12.573 8.864 16.214 1.00 87.94 114 THR A CA 1
ATOM 947 C C . THR A 1 114 ? -12.156 8.434 14.818 1.00 87.94 114 THR A C 1
ATOM 949 O O . THR A 1 114 ? -11.143 8.875 14.282 1.00 87.94 114 THR A O 1
ATOM 952 N N . ILE A 1 115 ? -12.977 7.584 14.204 1.00 86.94 115 ILE A N 1
ATOM 953 C CA . ILE A 1 115 ? -12.782 7.130 12.828 1.00 86.94 115 ILE A CA 1
ATOM 954 C C . ILE A 1 115 ? -13.665 7.970 11.913 1.00 86.94 115 ILE A C 1
ATOM 956 O O . ILE A 1 115 ? -14.896 7.957 12.025 1.00 86.94 115 ILE A O 1
ATOM 960 N N . ARG A 1 116 ? -13.029 8.692 10.987 1.00 84.69 116 ARG A N 1
ATOM 961 C CA . ARG A 1 116 ? -13.701 9.507 9.972 1.00 84.69 116 ARG A CA 1
ATOM 962 C C . ARG A 1 116 ? -13.422 8.966 8.577 1.00 84.69 116 ARG A C 1
ATOM 964 O O . ARG A 1 116 ? -12.280 8.690 8.225 1.00 84.69 116 ARG A O 1
ATOM 971 N N . LYS A 1 117 ? -14.466 8.891 7.752 1.00 81.44 117 LYS A N 1
ATOM 972 C CA . LYS A 1 117 ? -14.306 8.659 6.316 1.00 81.44 117 LYS A CA 1
ATOM 973 C C . LYS A 1 117 ? -13.825 9.956 5.675 1.00 81.44 117 LYS A C 1
ATOM 975 O O . LYS A 1 117 ? -14.546 10.953 5.693 1.00 81.44 117 LYS A O 1
ATOM 980 N N . THR A 1 118 ? -12.626 9.951 5.111 1.00 80.38 118 THR A N 1
ATOM 981 C CA . THR A 1 118 ? -12.119 11.076 4.325 1.00 80.38 118 THR A CA 1
ATOM 982 C C . THR A 1 118 ? -12.461 10.867 2.853 1.00 80.38 118 THR A C 1
ATOM 984 O O . THR A 1 118 ? -12.469 9.745 2.347 1.00 80.38 118 THR A O 1
ATOM 987 N N . LYS A 1 119 ? -12.788 11.954 2.151 1.00 79.69 119 LYS A N 1
ATOM 988 C CA . LYS A 1 119 ? -12.779 11.951 0.688 1.00 79.69 119 LYS A CA 1
ATOM 989 C C . LYS A 1 119 ? -11.346 12.238 0.268 1.00 79.69 119 LYS A C 1
ATOM 991 O O . LYS A 1 119 ? -10.786 13.254 0.677 1.00 79.69 119 LYS A O 1
ATOM 996 N N . SER A 1 120 ? -10.747 11.342 -0.503 1.00 74.38 120 SER A N 1
ATOM 997 C CA . SER A 1 120 ? -9.467 11.651 -1.124 1.00 74.38 120 SER A CA 1
ATOM 998 C C . SER A 1 120 ? -9.691 12.710 -2.202 1.00 74.38 120 SER A C 1
ATOM 1000 O O . SER A 1 120 ? -10.659 12.608 -2.953 1.00 74.38 120 SER A O 1
ATOM 1002 N N . LYS A 1 121 ? -8.819 13.721 -2.269 1.00 62.84 121 LYS A N 1
ATOM 1003 C CA . LYS A 1 121 ? -8.757 14.629 -3.420 1.00 62.84 121 LYS A CA 1
ATOM 1004 C C . LYS A 1 121 ? -8.137 13.838 -4.575 1.00 62.84 121 LYS A C 1
ATOM 1006 O O . LYS A 1 121 ? -6.916 13.774 -4.667 1.00 62.84 121 LYS A O 1
ATOM 1011 N N . TRP A 1 122 ? -8.965 13.163 -5.360 1.00 45.19 122 TRP A N 1
ATOM 1012 C CA . TRP A 1 122 ? -8.613 12.696 -6.700 1.00 45.19 122 TRP A CA 1
ATOM 1013 C C . TRP A 1 122 ? -9.537 13.393 -7.680 1.00 45.19 122 TRP A C 1
ATOM 1015 O O . TRP A 1 122 ? -10.748 13.455 -7.366 1.00 45.19 122 TRP A O 1
#

Foldseek 3Di:
DEAEDEDCDPDWAWDADPVLHIYTYDHPVCPPVPVVVVVRVVVSVVVSVVVVPPPPPPQDDPFWHDQPNDTHGPVPQDDPVCNVVVNQVVVQVSVVVVVVVVCVVVVHDDDDDDDDDDDDPD

Sequence (122 aa):
MHTIIYKRTRHGYARIQTDGKLLITIPIKLKNDEKFKQSLIEKGEKLLKKYSQKNRIQTHGSDFVMLFGEQVPKSELPSIKEMKNYLKETLYEYAQPLLDEYAQKIGYTYNKITIRKTKSKW